Protein AF-A0A535ZQ39-F1 (afdb_monomer)

pLDDT: mean 79.14, std 15.36, range [30.84, 94.31]

Secondary structure (DSSP, 8-state):
-HHHHHHHS--HHHHHHHT-SS-----S--SEEEE-S-HHHHSHHHHIIIIIIT--EEEEPPTT-GGGGHHHHHHHHHIIIIIGGGSTT--SS---HHHHHHTTPPPHHHHHHHHHHIIIIIIHHHHHHHHHHHHHHT----

Foldseek 3Di:
DVVQVVQADACVVVCVLLVAPDGDPRHRHAQEDEEEPDCCCVPPVNCCVQCVPRVHHYHYDDPPCPVVCVVVVVVVCCCVVPLLVPDPLNPDPDPDPPVSCVVDDDDPVRVSSSVVNCVGVPVVVVVVVVVVVVVVVPPPDD

Mean predicted aligned error: 9.34 Å

Structure (mmCIF, N/CA/C/O backbone):
data_AF-A0A535ZQ39-F1
#
_entry.id   AF-A0A535ZQ39-F1
#
loop_
_atom_site.group_PDB
_atom_site.id
_atom_site.type_symbol
_atom_site.label_atom_id
_atom_site.label_alt_id
_atom_site.label_comp_id
_atom_site.label_asym_id
_atom_site.label_entity_id
_atom_site.label_seq_id
_atom_site.pdbx_PDB_ins_code
_atom_site.Cartn_x
_atom_site.Cartn_y
_atom_site.Cartn_z
_atom_site.occupancy
_atom_site.B_iso_or_equiv
_atom_site.auth_seq_id
_atom_site.auth_comp_id
_atom_site.auth_asym_id
_atom_site.auth_atom_id
_atom_site.pdbx_PDB_model_num
ATOM 1 N N . MET A 1 1 ? -8.938 11.441 4.336 1.00 74.69 1 MET A N 1
ATOM 2 C CA . MET A 1 1 ? -7.861 10.430 4.399 1.00 74.69 1 MET A CA 1
ATOM 3 C C . MET A 1 1 ? -7.754 9.746 3.041 1.00 74.69 1 MET A C 1
ATOM 5 O O . MET A 1 1 ? -8.597 8.916 2.731 1.00 74.69 1 MET A O 1
ATOM 9 N N . ARG A 1 2 ? -6.782 10.141 2.202 1.00 81.62 2 ARG A N 1
ATOM 10 C CA . ARG A 1 2 ? -6.658 9.665 0.806 1.00 81.62 2 ARG A CA 1
ATOM 11 C C . ARG A 1 2 ? -6.435 8.149 0.718 1.00 81.62 2 ARG A C 1
ATOM 13 O O . ARG A 1 2 ? -7.069 7.501 -0.100 1.00 81.62 2 ARG A O 1
ATOM 20 N N . LEU A 1 3 ? -5.617 7.588 1.609 1.00 80.31 3 LEU A N 1
ATOM 21 C CA . LEU A 1 3 ? -5.271 6.158 1.616 1.00 80.31 3 LEU A CA 1
ATOM 22 C C . LEU A 1 3 ? -6.486 5.243 1.840 1.00 80.31 3 LEU A C 1
ATOM 24 O O . LEU A 1 3 ? -6.648 4.249 1.143 1.00 80.31 3 LEU A O 1
ATOM 28 N N . VAL A 1 4 ? -7.379 5.612 2.763 1.00 85.50 4 VAL A N 1
ATOM 29 C CA . VAL A 1 4 ? -8.605 4.844 3.055 1.00 85.50 4 VAL A CA 1
ATOM 30 C C . VAL A 1 4 ? -9.545 4.853 1.854 1.00 85.50 4 VAL A C 1
ATOM 32 O O . VAL A 1 4 ? -10.091 3.820 1.490 1.00 85.50 4 VAL A O 1
ATOM 35 N N . LYS A 1 5 ? -9.678 6.010 1.193 1.00 87.88 5 LYS A N 1
ATOM 36 C CA . LYS A 1 5 ? -10.458 6.131 -0.042 1.00 87.88 5 LYS A CA 1
ATOM 37 C C . LYS A 1 5 ? -9.914 5.190 -1.125 1.00 87.88 5 LYS A C 1
ATOM 39 O O . LYS A 1 5 ? -10.672 4.392 -1.662 1.00 87.88 5 LYS A O 1
ATOM 44 N N . VAL A 1 6 ? -8.602 5.224 -1.370 1.00 87.12 6 VAL A N 1
ATOM 45 C CA . VAL A 1 6 ? -7.946 4.350 -2.359 1.00 87.12 6 VAL A CA 1
ATOM 46 C C . VAL A 1 6 ? -8.128 2.871 -2.009 1.00 87.12 6 VAL A C 1
ATOM 48 O O . VAL A 1 6 ? -8.333 2.056 -2.900 1.00 87.12 6 VAL A O 1
ATOM 51 N N . CYS A 1 7 ? -8.100 2.503 -0.725 1.00 87.38 7 CYS A N 1
ATOM 52 C CA . CYS A 1 7 ? -8.393 1.137 -0.288 1.00 87.38 7 CYS A CA 1
ATOM 53 C C . CYS A 1 7 ? -9.815 0.703 -0.679 1.00 87.38 7 CYS A C 1
ATOM 55 O O . CYS A 1 7 ? -9.986 -0.406 -1.165 1.00 87.38 7 CYS A O 1
ATOM 57 N N . MET A 1 8 ? -10.808 1.584 -0.556 1.00 91.06 8 MET A N 1
ATOM 58 C CA . MET A 1 8 ? -12.213 1.256 -0.818 1.00 91.06 8 MET A CA 1
ATOM 59 C C . MET A 1 8 ? -12.582 1.200 -2.305 1.00 91.06 8 MET A C 1
ATOM 61 O O . MET A 1 8 ? -13.500 0.470 -2.671 1.00 91.06 8 MET A O 1
ATOM 65 N N . GLU A 1 9 ? -11.890 1.954 -3.157 1.00 93.50 9 GLU A N 1
ATOM 66 C CA . GLU A 1 9 ? -12.210 2.059 -4.582 1.00 93.50 9 GLU A CA 1
ATOM 67 C C . GLU A 1 9 ? -11.683 0.873 -5.399 1.00 93.50 9 GLU A C 1
ATOM 69 O O . GLU A 1 9 ? -10.590 0.344 -5.154 1.00 93.50 9 GLU A O 1
ATOM 74 N N . ARG A 1 10 ? -12.457 0.481 -6.420 1.00 93.44 10 ARG A N 1
ATOM 75 C CA . ARG A 1 10 ? -11.990 -0.454 -7.447 1.00 93.44 10 ARG A CA 1
ATOM 76 C C . ARG A 1 10 ? -10.853 0.183 -8.245 1.00 93.44 10 ARG A C 1
ATOM 78 O O . ARG A 1 10 ? -10.890 1.368 -8.577 1.00 93.44 10 ARG A O 1
ATOM 85 N N . LYS A 1 11 ? -9.845 -0.626 -8.566 1.00 93.81 11 LYS A N 1
ATOM 86 C CA . LYS A 1 11 ? -8.594 -0.183 -9.206 1.00 93.81 11 LYS A CA 1
ATOM 87 C C . LYS A 1 11 ? -8.503 -0.617 -10.668 1.00 93.81 11 LYS A C 1
ATOM 89 O O . LYS A 1 11 ? -7.421 -0.586 -11.237 1.00 93.81 11 LYS A O 1
ATOM 94 N N . ASP A 1 12 ? -9.633 -0.976 -11.281 1.00 93.38 12 ASP A N 1
ATOM 95 C CA . ASP A 1 12 ? -9.690 -1.445 -12.675 1.00 93.38 12 ASP A CA 1
ATOM 96 C C . ASP A 1 12 ? -9.089 -0.410 -13.643 1.00 93.38 12 ASP A C 1
ATOM 98 O O . ASP A 1 12 ? -8.364 -0.759 -14.569 1.00 93.38 12 ASP A O 1
ATOM 102 N N . HIS A 1 13 ? -9.321 0.882 -13.382 1.00 91.81 13 HIS A N 1
ATOM 103 C CA . HIS A 1 13 ? -8.734 1.970 -14.166 1.00 91.81 13 HIS A CA 1
ATOM 104 C C . HIS A 1 13 ? -7.202 2.020 -14.057 1.00 91.81 13 HIS A C 1
ATOM 106 O O . HIS A 1 13 ? -6.535 2.247 -15.062 1.00 91.81 13 HIS A O 1
ATOM 112 N N . LEU A 1 14 ? -6.638 1.781 -12.864 1.00 91.12 14 LEU A N 1
ATOM 113 C CA . LEU A 1 14 ? -5.187 1.732 -12.671 1.00 91.12 14 LEU A CA 1
ATOM 114 C C . LEU A 1 14 ? -4.607 0.533 -13.411 1.00 91.12 14 LEU A C 1
ATOM 116 O O . LEU A 1 14 ? -3.689 0.724 -14.192 1.00 91.12 14 LEU A O 1
ATOM 120 N N . VAL A 1 15 ? -5.208 -0.651 -13.246 1.00 92.88 15 VAL A N 1
ATOM 121 C CA . VAL A 1 15 ? -4.825 -1.883 -13.957 1.00 92.88 15 VAL A CA 1
ATOM 122 C C . VAL A 1 15 ? -4.776 -1.658 -15.472 1.00 92.88 15 VAL A C 1
ATOM 124 O O . VAL A 1 15 ? -3.797 -2.036 -16.113 1.00 92.88 15 VAL A O 1
ATOM 127 N N . GLY A 1 16 ? -5.788 -0.991 -16.038 1.00 91.19 16 GLY A N 1
ATOM 128 C CA . GLY A 1 16 ? -5.831 -0.661 -17.464 1.00 91.19 16 GLY A CA 1
ATOM 129 C C . GLY A 1 16 ? -4.743 0.327 -17.902 1.00 91.19 16 GLY A C 1
ATOM 130 O O . GLY A 1 16 ? -4.078 0.095 -18.907 1.00 91.19 16 GLY A O 1
ATOM 131 N N . LEU A 1 17 ? -4.520 1.405 -17.142 1.00 91.31 17 LEU A N 1
ATOM 132 C CA . LEU A 1 17 ? -3.501 2.421 -17.453 1.00 91.31 17 LEU A CA 1
ATOM 133 C C . LEU A 1 17 ? -2.071 1.891 -17.321 1.00 91.31 17 LEU A C 1
ATOM 135 O O . LEU A 1 17 ? -1.166 2.313 -18.047 1.00 91.31 17 LEU A O 1
ATOM 139 N N . THR A 1 18 ? -1.851 0.986 -16.373 1.00 90.88 18 THR A N 1
ATOM 140 C CA . THR A 1 18 ? -0.530 0.431 -16.096 1.00 90.88 18 THR A CA 1
ATOM 141 C C . THR A 1 18 ? -0.270 -0.829 -16.901 1.00 90.88 18 THR A C 1
ATOM 143 O O . THR A 1 18 ? 0.883 -1.233 -17.017 1.00 90.88 18 THR A O 1
ATOM 146 N N . GLY A 1 19 ? -1.299 -1.430 -17.502 1.00 92.38 19 GLY A N 1
ATOM 147 C CA . GLY A 1 19 ? -1.203 -2.679 -18.247 1.00 92.38 19 GLY A CA 1
ATOM 148 C C . GLY A 1 19 ? -0.762 -3.834 -17.355 1.00 92.38 19 GLY A C 1
ATOM 149 O O . GLY A 1 19 ? 0.197 -4.514 -17.708 1.00 92.38 19 GLY A O 1
ATOM 150 N N . CYS A 1 20 ? -1.381 -3.985 -16.179 1.00 93.50 20 CYS A N 1
ATOM 151 C CA . CYS A 1 20 ? -1.191 -5.196 -15.377 1.00 93.50 20 CYS A CA 1
ATOM 152 C C . CYS A 1 20 ? -1.878 -6.383 -16.063 1.00 93.50 20 CYS A C 1
ATOM 154 O O . CYS A 1 20 ? -2.912 -6.217 -16.715 1.00 93.50 20 CYS A O 1
ATOM 156 N N . GLU A 1 21 ? -1.323 -7.578 -15.895 1.00 94.31 21 GLU A N 1
ATOM 157 C CA . GLU A 1 21 ? -1.877 -8.811 -16.469 1.00 94.31 21 GLU A CA 1
ATOM 158 C C . GLU A 1 21 ? -3.061 -9.343 -15.650 1.00 94.31 21 GLU A C 1
ATOM 160 O O . GLU A 1 21 ? -3.978 -9.965 -16.190 1.00 94.31 21 GLU A O 1
ATOM 165 N N . HIS A 1 22 ? -3.066 -9.070 -14.344 1.00 94.06 22 HIS A N 1
ATOM 166 C CA . HIS A 1 22 ? -4.074 -9.547 -13.408 1.00 94.06 22 HIS A CA 1
ATOM 167 C C . HIS A 1 22 ? -4.963 -8.415 -12.879 1.00 94.06 22 HIS A C 1
ATOM 169 O O . HIS A 1 22 ? -4.581 -7.247 -12.783 1.00 94.06 22 HIS A O 1
ATOM 175 N N . SER A 1 23 ? -6.183 -8.776 -12.474 1.00 93.06 23 SER A N 1
ATOM 176 C CA . SER A 1 23 ? -7.072 -7.866 -11.750 1.00 93.06 23 SER A CA 1
ATOM 177 C C . SER A 1 23 ? -6.519 -7.568 -10.361 1.00 93.06 23 SER A C 1
ATOM 179 O O . SER A 1 23 ? 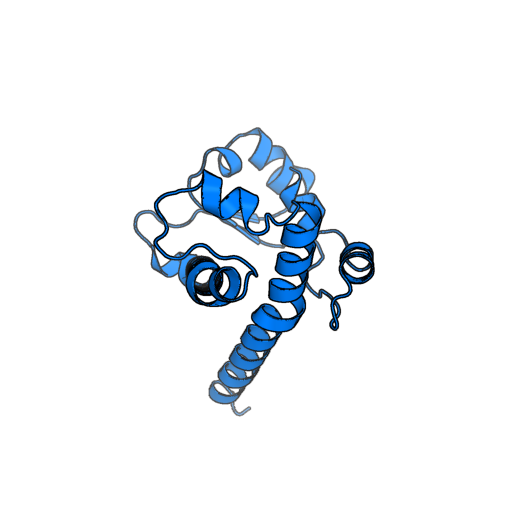-6.054 -8.486 -9.690 1.00 93.06 23 SER A O 1
ATOM 181 N N . TRP A 1 24 ? -6.684 -6.338 -9.872 1.00 92.69 24 TRP A N 1
ATOM 182 C CA . TRP A 1 24 ? -6.330 -5.983 -8.498 1.00 92.69 24 TRP A CA 1
ATOM 183 C C . TRP A 1 24 ? -7.509 -6.261 -7.539 1.00 92.69 24 TRP A C 1
ATOM 185 O O . TRP A 1 24 ? -8.475 -5.492 -7.527 1.00 92.69 24 TRP A O 1
ATOM 195 N N . PRO A 1 25 ? -7.450 -7.306 -6.686 1.00 87.88 25 PRO A N 1
ATOM 196 C CA . PRO A 1 25 ? -8.593 -7.746 -5.881 1.00 87.88 25 PRO A CA 1
ATOM 197 C C . PRO A 1 25 ? -8.797 -6.932 -4.591 1.00 87.88 25 PRO A C 1
ATOM 199 O O . PRO A 1 25 ? -9.816 -7.069 -3.919 1.00 87.88 25 PRO A O 1
ATOM 202 N N . CYS A 1 26 ? -7.836 -6.092 -4.204 1.00 88.38 26 CYS A N 1
ATOM 203 C CA . CYS A 1 26 ? -7.865 -5.346 -2.949 1.00 88.38 26 CYS A CA 1
ATOM 204 C C . CYS A 1 26 ? -8.760 -4.105 -3.052 1.00 88.38 26 CYS A C 1
ATOM 206 O O . CYS A 1 26 ? -8.275 -3.008 -3.342 1.00 88.38 26 CYS A O 1
ATOM 208 N N . PHE A 1 27 ? -10.055 -4.256 -2.789 1.00 92.94 27 PHE A N 1
ATOM 209 C CA . PHE A 1 27 ? -10.992 -3.143 -2.644 1.00 92.94 27 PHE A CA 1
ATOM 210 C C . PHE A 1 27 ? -12.052 -3.428 -1.572 1.00 92.94 27 PHE A C 1
ATOM 212 O O . PHE A 1 27 ? -12.228 -4.566 -1.142 1.00 92.94 27 PHE A O 1
ATOM 219 N N . GLY A 1 28 ? -12.769 -2.387 -1.150 1.00 91.69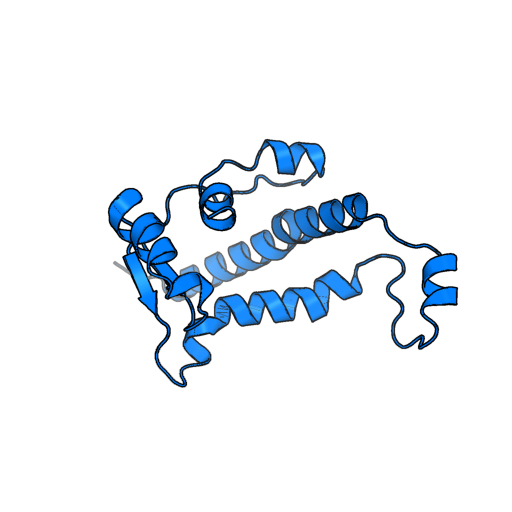 28 GLY A N 1
ATOM 220 C CA . GLY A 1 28 ? -13.842 -2.485 -0.158 1.00 91.69 28 GLY A CA 1
ATOM 221 C C . GLY A 1 28 ? -13.510 -1.844 1.189 1.00 91.69 28 GLY A C 1
ATOM 222 O O . GLY A 1 28 ? -12.394 -1.392 1.444 1.00 91.69 28 GLY A O 1
ATOM 223 N N . LYS A 1 29 ? -14.527 -1.747 2.052 1.00 93.00 29 LYS A N 1
ATOM 224 C CA . LYS A 1 29 ? -14.384 -1.144 3.381 1.00 93.00 29 LYS A CA 1
ATOM 225 C C . LYS A 1 29 ? -13.732 -2.151 4.334 1.00 93.00 29 LYS A C 1
ATOM 227 O O . LYS A 1 29 ? -14.348 -3.187 4.588 1.00 93.00 29 LYS A O 1
ATOM 232 N N . PRO A 1 30 ? -12.545 -1.868 4.896 1.00 90.88 30 PRO A N 1
ATOM 233 C CA . PRO A 1 30 ? -11.969 -2.744 5.903 1.00 90.88 30 PRO A CA 1
ATOM 234 C C . PRO A 1 30 ? -12.836 -2.725 7.165 1.00 90.88 30 PRO A C 1
ATOM 236 O O . PRO A 1 30 ? -13.352 -1.680 7.557 1.00 90.88 30 PRO A O 1
ATOM 239 N N . ALA A 1 31 ? -12.975 -3.877 7.815 1.00 91.06 31 ALA A N 1
ATOM 240 C CA . ALA A 1 31 ? -13.601 -3.945 9.133 1.00 91.06 31 ALA A CA 1
ATOM 241 C C . ALA A 1 31 ? -12.667 -3.386 10.218 1.00 91.06 31 ALA A C 1
ATOM 243 O O . ALA A 1 31 ? -13.115 -2.678 11.118 1.00 91.06 31 ALA A O 1
ATOM 244 N N . ILE A 1 32 ? -11.367 -3.681 10.097 1.00 90.75 32 ILE A N 1
ATOM 245 C CA . ILE A 1 32 ? -10.329 -3.328 11.066 1.00 90.75 32 ILE A CA 1
ATOM 246 C C . ILE A 1 32 ? -9.150 -2.685 10.327 1.00 90.75 32 ILE A C 1
ATOM 248 O O . ILE A 1 32 ? -8.716 -3.183 9.287 1.00 90.75 32 ILE A O 1
ATOM 252 N N . ILE A 1 33 ? -8.615 -1.595 10.874 1.00 89.00 33 ILE A N 1
ATOM 253 C CA . ILE A 1 33 ? -7.314 -1.036 10.502 1.00 89.00 33 ILE A CA 1
ATOM 254 C C . ILE A 1 33 ? -6.377 -1.211 11.691 1.00 89.00 33 ILE A C 1
ATOM 256 O O . ILE A 1 33 ? -6.524 -0.540 12.713 1.00 89.00 33 ILE A O 1
ATOM 260 N N . PHE A 1 34 ? -5.399 -2.097 11.525 1.00 87.44 34 PHE A N 1
ATOM 261 C CA . PHE A 1 34 ? -4.300 -2.265 12.465 1.00 87.44 34 PHE A CA 1
ATOM 262 C C . PHE A 1 34 ? -3.168 -1.300 12.106 1.00 87.44 34 PHE A C 1
ATOM 264 O O . PHE A 1 34 ? -2.664 -1.321 10.980 1.00 87.44 34 PHE A O 1
ATOM 271 N N . HIS A 1 35 ? -2.784 -0.428 13.033 1.00 84.69 35 HIS A N 1
ATOM 272 C CA . HIS A 1 35 ? -1.826 0.640 12.766 1.00 84.69 35 HIS A CA 1
ATOM 273 C C . HIS A 1 35 ? -0.844 0.861 13.918 1.00 84.69 35 HIS A C 1
ATOM 275 O O . HIS A 1 35 ? -0.988 0.357 15.031 1.00 84.69 35 HIS A O 1
ATOM 281 N N . ASP A 1 36 ? 0.195 1.641 13.646 1.00 80.75 36 ASP A N 1
ATOM 282 C CA . ASP A 1 36 ? 1.200 2.003 14.635 1.00 80.75 36 ASP A CA 1
ATOM 283 C C . ASP A 1 36 ? 0.812 3.244 15.450 1.00 80.75 36 ASP A C 1
ATOM 285 O O . ASP A 1 36 ? -0.276 3.803 15.318 1.00 80.75 36 ASP A O 1
ATOM 289 N N . ARG A 1 37 ? 1.702 3.701 16.333 1.00 77.81 37 ARG A N 1
ATOM 290 C CA . ARG A 1 37 ? 1.455 4.904 17.146 1.00 77.81 37 ARG A CA 1
ATOM 291 C C . ARG A 1 37 ? 1.655 6.217 16.386 1.00 77.81 37 ARG A C 1
ATOM 293 O O . ARG A 1 37 ? 1.711 7.274 17.013 1.00 77.81 37 ARG A O 1
ATOM 300 N N . GLY A 1 38 ? 1.787 6.173 15.060 1.00 77.44 38 GLY A N 1
ATOM 301 C CA . GLY A 1 38 ? 1.993 7.357 14.244 1.00 77.44 38 GLY A CA 1
ATOM 302 C C . GLY A 1 38 ? 0.860 8.367 14.419 1.00 77.44 38 GLY A C 1
ATOM 303 O O . GLY A 1 38 ? -0.322 8.015 14.410 1.00 77.44 38 GLY A O 1
ATOM 304 N N . LYS A 1 39 ? 1.217 9.653 14.524 1.00 76.50 39 LYS A N 1
ATOM 305 C CA . LYS A 1 39 ? 0.258 10.762 14.706 1.00 76.50 39 LYS A CA 1
ATOM 306 C C . LYS A 1 39 ? -0.829 10.807 13.626 1.00 76.50 39 LYS A C 1
ATOM 308 O O . LYS A 1 39 ? -1.943 11.255 13.883 1.00 76.50 39 LYS A O 1
ATOM 313 N N . ILE A 1 40 ? -0.524 10.301 12.431 1.00 75.75 40 ILE A N 1
ATOM 314 C CA . ILE A 1 40 ? -1.461 10.204 11.306 1.00 75.75 40 ILE A CA 1
ATOM 315 C C . ILE A 1 40 ? -2.657 9.280 11.587 1.00 75.75 40 ILE A C 1
ATOM 317 O O . ILE A 1 40 ? -3.711 9.473 10.985 1.00 75.75 40 ILE A O 1
ATOM 321 N N . PHE A 1 41 ? -2.519 8.331 12.519 1.00 75.88 41 PHE A N 1
ATOM 322 C CA . PHE A 1 41 ? -3.576 7.405 12.928 1.00 75.88 41 PHE A CA 1
ATOM 323 C C . PHE A 1 41 ? -4.109 7.686 14.338 1.00 75.88 41 PHE A C 1
ATOM 325 O O . PHE A 1 41 ? -5.237 7.318 14.638 1.00 75.88 41 PHE A O 1
ATOM 332 N N . THR A 1 42 ? -3.343 8.380 15.188 1.00 79.12 42 THR A N 1
ATOM 333 C CA . THR A 1 42 ? -3.771 8.742 16.553 1.00 79.12 42 THR A CA 1
ATOM 334 C C . THR A 1 42 ? -4.417 10.126 16.661 1.00 79.12 42 THR A C 1
ATOM 336 O O . THR A 1 42 ? -4.924 10.482 17.722 1.00 79.12 42 THR A O 1
ATOM 339 N N . SER A 1 43 ? -4.422 10.921 15.584 1.00 85.38 43 SER A N 1
ATOM 340 C CA . SER A 1 43 ? -5.092 12.227 15.578 1.00 85.38 43 SER A CA 1
ATOM 341 C C . SER A 1 43 ? -6.611 12.108 15.742 1.00 85.38 43 SER A C 1
ATOM 343 O O . SER A 1 43 ? -7.241 11.184 15.224 1.00 85.38 43 SER A O 1
ATOM 345 N N . GLU A 1 44 ? -7.223 13.111 16.373 1.00 86.94 44 GLU A N 1
ATOM 346 C CA . GLU A 1 44 ? -8.681 13.186 16.520 1.00 86.94 44 GLU A CA 1
ATOM 347 C C . GLU A 1 44 ? -9.394 13.139 15.161 1.00 86.94 44 GLU A C 1
ATOM 349 O O . GLU A 1 44 ? -10.372 12.417 14.987 1.00 86.94 44 GLU A O 1
ATOM 354 N N . ARG A 1 45 ? -8.841 13.829 14.157 1.00 87.12 45 ARG A N 1
ATOM 355 C CA . ARG A 1 45 ? -9.357 13.810 12.785 1.00 87.12 45 ARG A CA 1
ATOM 356 C C . ARG A 1 45 ? -9.370 12.401 12.187 1.00 87.12 45 ARG A C 1
ATOM 358 O O . ARG A 1 45 ? -10.298 12.062 11.456 1.00 87.12 45 ARG A O 1
ATOM 365 N N . ALA A 1 46 ? -8.346 11.588 12.455 1.00 85.81 46 ALA A N 1
ATOM 366 C CA . ALA A 1 46 ? -8.314 10.202 11.996 1.00 85.81 46 ALA A CA 1
ATOM 367 C C . ALA A 1 46 ? -9.406 9.377 12.686 1.00 85.81 46 ALA A C 1
ATOM 369 O O . ALA A 1 46 ? -10.143 8.671 12.000 1.00 85.81 46 ALA A O 1
ATOM 370 N N . ARG A 1 47 ? -9.584 9.547 14.003 1.00 87.94 47 ARG A N 1
ATOM 371 C CA . ARG A 1 47 ? -10.652 8.894 14.775 1.00 87.94 47 ARG A CA 1
ATOM 372 C C . ARG A 1 47 ? -12.046 9.256 14.247 1.00 87.94 47 ARG A C 1
ATOM 374 O O . ARG A 1 47 ? -12.828 8.359 13.951 1.00 87.94 47 ARG A O 1
ATOM 381 N N . GLN A 1 48 ? -12.323 10.546 14.046 1.00 90.19 48 GLN A N 1
ATOM 382 C CA . GLN A 1 48 ? -13.604 11.041 13.521 1.00 90.19 48 GLN A CA 1
ATOM 383 C C . GLN A 1 48 ? -13.936 10.452 12.140 1.00 90.19 48 GLN A C 1
ATOM 385 O O . GLN A 1 48 ? -15.081 10.130 11.835 1.00 90.19 48 GLN A O 1
ATOM 390 N N . VAL A 1 49 ? -12.934 10.295 11.272 1.00 90.38 49 VAL A N 1
ATOM 391 C CA . VAL A 1 49 ? -13.159 9.747 9.929 1.00 90.38 49 VAL A CA 1
ATOM 392 C C . VAL A 1 49 ? -13.276 8.223 9.950 1.00 90.38 49 VAL A C 1
ATOM 394 O O . VAL A 1 49 ? -14.205 7.687 9.353 1.00 90.38 49 VAL A O 1
ATOM 397 N N . LEU A 1 50 ? -12.339 7.522 10.590 1.00 90.56 50 LEU A N 1
ATOM 398 C CA . LEU A 1 50 ? -12.278 6.059 10.567 1.00 90.56 50 LEU A CA 1
ATOM 399 C C . LEU A 1 50 ? -13.385 5.433 11.412 1.00 90.56 50 LEU A C 1
ATOM 401 O O . LEU A 1 50 ? -14.135 4.598 10.913 1.00 90.56 50 LEU A O 1
ATOM 405 N N . VAL A 1 51 ? -13.503 5.864 12.666 1.00 91.06 51 VAL A N 1
ATOM 406 C CA . VAL A 1 51 ? -14.420 5.269 13.637 1.00 91.06 51 VAL A CA 1
ATOM 407 C C . VAL A 1 51 ? -15.806 5.880 13.475 1.00 91.06 51 VAL A C 1
ATOM 409 O O . VAL A 1 51 ? -16.743 5.169 13.123 1.00 91.06 51 VAL A O 1
ATOM 412 N N . ASP A 1 52 ? -15.933 7.199 13.644 1.00 92.06 52 ASP A N 1
ATOM 413 C CA . ASP A 1 52 ? -17.259 7.823 13.759 1.00 92.06 52 ASP A CA 1
ATOM 414 C C . ASP A 1 52 ? -18.009 7.824 12.417 1.00 92.06 52 ASP A C 1
ATOM 416 O O . ASP A 1 52 ? -19.195 7.508 12.362 1.00 92.06 52 ASP A O 1
ATOM 420 N N . ARG A 1 53 ? -17.322 8.145 11.311 1.00 91.62 53 ARG A N 1
ATOM 421 C CA . ARG A 1 53 ? -17.960 8.255 9.988 1.00 91.62 53 ARG A CA 1
ATOM 422 C C . ARG A 1 53 ? -17.995 6.948 9.200 1.00 91.62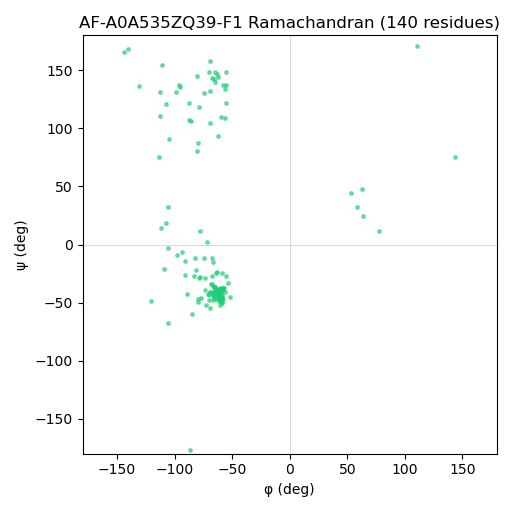 53 ARG A C 1
ATOM 424 O O . ARG A 1 53 ? -18.976 6.689 8.510 1.00 91.62 53 ARG A O 1
ATOM 431 N N . LEU A 1 54 ? -16.908 6.176 9.206 1.00 91.44 54 LEU A N 1
ATOM 432 C CA . LEU A 1 54 ? -16.797 4.962 8.387 1.00 91.44 54 LEU A CA 1
ATOM 433 C C . LEU A 1 54 ? -17.109 3.680 9.168 1.00 91.44 54 LEU A C 1
ATOM 435 O O . LEU A 1 54 ? -17.253 2.622 8.545 1.00 91.44 54 LEU A O 1
ATOM 439 N N . SER A 1 55 ? -17.255 3.759 10.494 1.00 93.62 55 SER A N 1
ATOM 440 C CA . SER A 1 55 ? -17.485 2.602 11.369 1.00 93.62 55 SER A CA 1
ATOM 441 C C . SER A 1 55 ? -16.430 1.512 11.159 1.00 93.62 55 SER A C 1
ATOM 443 O O . SER A 1 55 ? -16.757 0.337 10.998 1.00 93.62 55 SER A O 1
ATOM 445 N N . ILE A 1 56 ? -15.166 1.930 11.069 1.00 93.44 56 ILE A N 1
ATOM 446 C CA . ILE A 1 56 ? -13.993 1.062 10.976 1.00 93.44 56 ILE A CA 1
ATOM 447 C C . ILE A 1 56 ? -13.388 0.954 12.371 1.00 93.44 56 ILE A C 1
ATOM 449 O O . ILE A 1 56 ? -13.152 1.966 13.033 1.00 93.44 56 ILE A O 1
ATOM 453 N N . ILE A 1 57 ? -13.103 -0.269 12.802 1.00 91.62 57 ILE A N 1
ATOM 454 C CA . ILE A 1 57 ? -12.409 -0.523 14.062 1.00 91.62 57 ILE A CA 1
ATOM 455 C C . ILE A 1 57 ? -10.932 -0.177 13.866 1.00 91.62 57 ILE A C 1
ATOM 457 O O . ILE A 1 57 ? -10.304 -0.611 12.902 1.00 91.62 57 ILE A O 1
ATOM 461 N N . THR A 1 58 ? -10.362 0.611 14.770 1.00 88.88 58 THR A N 1
ATOM 462 C CA . THR A 1 58 ? -8.931 0.931 14.753 1.00 88.88 58 THR A CA 1
ATOM 463 C C . THR A 1 58 ? -8.237 0.207 15.890 1.00 88.88 58 THR A C 1
ATOM 465 O O . THR A 1 58 ? -8.568 0.431 17.054 1.00 88.88 58 THR A O 1
ATOM 468 N N . GLU A 1 59 ? -7.260 -0.627 15.555 1.00 87.94 59 GLU A N 1
ATOM 469 C CA . GLU A 1 59 ? -6.438 -1.336 16.528 1.00 87.94 59 GLU A CA 1
ATOM 470 C C . GLU A 1 59 ? -5.009 -0.816 16.469 1.00 87.94 59 GLU A C 1
ATOM 472 O O . GLU A 1 59 ? -4.402 -0.701 15.403 1.00 87.94 59 GLU A O 1
ATOM 477 N N . GLN A 1 60 ? -4.460 -0.500 17.636 1.00 83.69 60 GLN A N 1
ATOM 478 C CA . GLN A 1 60 ? -3.090 -0.037 17.740 1.00 83.69 60 GLN A CA 1
ATOM 479 C C . GLN A 1 60 ? -2.167 -1.205 18.071 1.00 83.69 60 GLN A C 1
ATOM 481 O O . GLN A 1 60 ? -2.437 -1.980 18.989 1.00 83.69 60 GLN A O 1
ATOM 486 N N . ALA A 1 61 ? -1.033 -1.278 17.376 1.00 78.56 61 ALA A N 1
ATOM 487 C CA . ALA A 1 61 ? -0.005 -2.256 17.681 1.00 78.56 61 ALA A CA 1
ATOM 488 C C . ALA A 1 61 ? 0.459 -2.139 19.148 1.00 78.56 61 ALA A C 1
ATOM 490 O O . ALA A 1 61 ? 0.735 -1.020 19.614 1.00 78.56 61 ALA A O 1
ATOM 491 N N . PRO A 1 62 ? 0.575 -3.265 19.880 1.00 76.25 62 PRO A N 1
ATOM 492 C CA . PRO A 1 62 ? 1.103 -3.253 21.236 1.00 76.25 62 PRO A CA 1
ATOM 493 C C . PRO A 1 62 ? 2.497 -2.604 21.284 1.00 76.25 62 PRO A C 1
ATOM 495 O O . PRO A 1 62 ? 3.258 -2.691 20.313 1.00 76.25 62 PRO A O 1
ATOM 498 N N . PRO A 1 63 ? 2.866 -1.939 22.399 1.00 70.12 63 PRO A N 1
ATOM 499 C CA . PRO A 1 63 ? 4.239 -1.478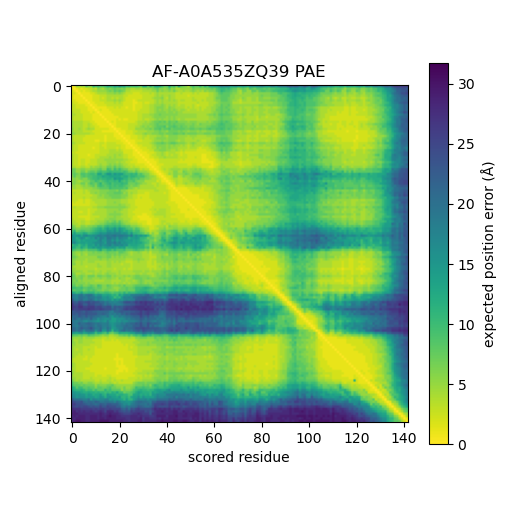 22.577 1.00 70.12 63 PRO A CA 1
ATOM 500 C C . PRO A 1 63 ? 5.205 -2.659 22.441 1.00 70.12 63 PRO A C 1
ATOM 502 O O . PRO A 1 63 ? 4.946 -3.719 22.999 1.00 70.12 63 PRO A O 1
ATOM 505 N N . TYR A 1 64 ? 6.319 -2.458 21.734 1.00 64.44 64 TYR A N 1
ATOM 506 C CA . TYR A 1 64 ? 7.406 -3.442 21.640 1.00 64.44 64 TYR A CA 1
ATOM 507 C C . TYR A 1 64 ? 6.993 -4.817 21.084 1.00 64.44 64 TYR A C 1
ATOM 509 O O . TYR A 1 64 ? 7.599 -5.826 21.431 1.00 64.44 64 TYR A O 1
ATOM 517 N N . ALA A 1 65 ? 6.009 -4.860 20.176 1.00 64.81 65 ALA A N 1
ATOM 518 C CA . ALA A 1 65 ? 5.615 -6.074 19.455 1.00 64.81 65 ALA A CA 1
ATOM 519 C C . ALA A 1 65 ? 5.925 -5.980 17.941 1.00 64.81 65 ALA A C 1
ATOM 521 O O . ALA A 1 65 ? 5.004 -5.787 17.143 1.00 64.81 65 ALA A O 1
ATOM 522 N N . PRO A 1 66 ? 7.203 -6.107 17.513 1.00 61.28 66 PRO A N 1
ATOM 523 C CA . PRO A 1 66 ? 7.591 -6.055 16.096 1.00 61.28 66 PRO A CA 1
ATOM 524 C C . PRO A 1 66 ? 6.895 -7.131 15.256 1.00 61.28 66 PRO A C 1
ATOM 526 O O . PRO A 1 66 ? 6.427 -6.870 14.151 1.00 61.28 66 PRO A O 1
ATOM 529 N N . SER A 1 67 ? 6.717 -8.325 15.831 1.00 63.62 67 SER A N 1
ATOM 530 C CA . SER A 1 67 ? 6.073 -9.470 15.177 1.00 63.62 67 SER A CA 1
ATOM 531 C C . SER A 1 67 ? 4.637 -9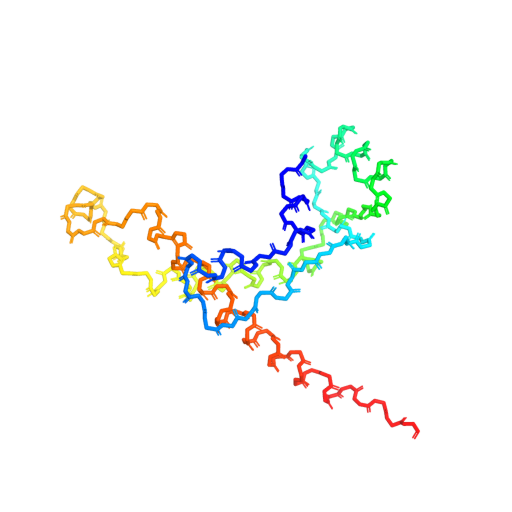.194 14.720 1.00 63.62 67 SER A C 1
ATOM 533 O O . SER A 1 67 ? 4.181 -9.799 13.751 1.00 63.62 67 SER A O 1
ATOM 535 N N . ALA A 1 68 ? 3.939 -8.238 15.344 1.00 63.06 68 ALA A N 1
ATOM 536 C CA . ALA A 1 68 ? 2.584 -7.850 14.957 1.00 63.06 68 ALA A CA 1
ATOM 537 C C . ALA A 1 68 ? 2.517 -7.158 13.578 1.00 63.06 68 ALA A C 1
ATOM 539 O O . ALA A 1 68 ? 1.434 -6.985 13.026 1.00 63.06 68 ALA A O 1
ATOM 540 N N . LYS A 1 69 ? 3.664 -6.771 13.002 1.00 68.56 69 LYS A N 1
ATOM 541 C CA . LYS A 1 69 ? 3.772 -6.130 11.683 1.00 68.56 69 LYS A CA 1
ATOM 542 C C . LYS A 1 69 ? 4.444 -7.008 10.625 1.00 68.56 69 LYS A C 1
ATOM 544 O O . LYS A 1 69 ? 4.774 -6.503 9.553 1.00 68.56 69 LYS A O 1
ATOM 549 N N . GLY A 1 70 ? 4.600 -8.311 10.868 1.00 75.31 70 GLY A N 1
ATOM 550 C CA . GLY A 1 70 ? 5.357 -9.207 9.982 1.00 75.31 70 GLY A CA 1
ATOM 551 C C . GLY A 1 70 ? 4.917 -9.188 8.509 1.00 75.31 70 GLY A C 1
ATOM 552 O O . GLY A 1 70 ? 5.756 -9.295 7.616 1.00 75.31 70 GLY A O 1
ATOM 553 N N . THR A 1 71 ? 3.626 -8.980 8.219 1.00 78.31 71 THR A N 1
ATOM 554 C CA . THR A 1 71 ? 3.129 -8.824 6.836 1.00 78.31 71 THR A CA 1
ATOM 555 C C . THR A 1 71 ? 3.637 -7.543 6.174 1.00 78.31 71 THR A C 1
ATOM 557 O O . THR A 1 71 ? 4.033 -7.563 5.012 1.00 78.31 71 THR A O 1
ATOM 560 N N . VAL A 1 72 ? 3.658 -6.434 6.913 1.00 80.12 72 VAL A N 1
ATOM 561 C CA . VAL A 1 72 ? 4.134 -5.135 6.420 1.00 80.12 72 VAL A CA 1
ATOM 562 C C . VAL A 1 72 ? 5.650 -5.169 6.222 1.00 80.12 72 VAL A C 1
ATOM 564 O O . VAL A 1 72 ? 6.144 -4.742 5.184 1.00 80.12 72 VAL A O 1
ATOM 567 N N . GLU A 1 73 ? 6.387 -5.743 7.173 1.00 82.75 73 GLU A N 1
ATOM 568 C CA . GLU A 1 73 ? 7.839 -5.927 7.062 1.00 82.75 73 GLU A CA 1
ATOM 569 C C . GLU A 1 73 ? 8.214 -6.853 5.899 1.00 82.75 73 GLU A C 1
ATOM 571 O O . GLU A 1 73 ? 9.172 -6.587 5.177 1.00 82.75 73 GLU A O 1
ATOM 576 N N . SER A 1 74 ? 7.426 -7.905 5.659 1.00 84.19 74 SER A N 1
ATOM 577 C CA . SER A 1 74 ? 7.632 -8.794 4.512 1.00 84.19 74 SER A CA 1
ATOM 578 C C . SER A 1 74 ? 7.431 -8.075 3.181 1.00 84.19 74 SER A C 1
ATOM 580 O O . SER A 1 74 ? 8.216 -8.306 2.265 1.00 84.19 74 SER A O 1
ATOM 582 N N . LEU A 1 75 ? 6.445 -7.175 3.083 1.00 85.81 75 LEU A N 1
ATOM 583 C CA . LEU A 1 75 ? 6.272 -6.325 1.905 1.00 85.81 75 LEU A CA 1
ATOM 584 C C . LEU A 1 75 ? 7.465 -5.377 1.723 1.00 85.81 75 LEU A C 1
ATOM 586 O O . LEU A 1 75 ? 7.998 -5.299 0.622 1.00 85.81 75 LEU A O 1
ATOM 590 N N . PHE A 1 76 ? 7.917 -4.693 2.781 1.00 86.06 76 PHE A N 1
ATOM 591 C CA . PHE A 1 76 ? 9.089 -3.808 2.703 1.00 86.06 76 PHE A CA 1
ATOM 592 C C . PHE A 1 76 ? 10.339 -4.547 2.241 1.00 86.06 76 PHE A C 1
ATOM 594 O O . PHE A 1 76 ? 11.004 -4.111 1.305 1.00 86.06 76 PHE A O 1
ATOM 601 N N . ARG A 1 77 ? 10.607 -5.711 2.834 1.00 87.00 77 ARG A N 1
ATOM 602 C CA . ARG A 1 77 ? 11.710 -6.571 2.413 1.00 87.00 77 ARG A CA 1
ATOM 603 C C . ARG A 1 77 ? 11.570 -6.992 0.952 1.00 87.00 77 ARG A C 1
ATOM 605 O O . ARG A 1 77 ? 12.538 -6.902 0.209 1.00 87.00 77 ARG A O 1
ATOM 612 N N . TRP A 1 78 ? 10.379 -7.411 0.523 1.00 89.31 78 TRP A N 1
ATOM 613 C CA . TRP A 1 78 ? 10.140 -7.783 -0.871 1.00 89.31 78 TRP A CA 1
ATOM 614 C C . TRP A 1 78 ? 10.382 -6.605 -1.825 1.00 89.31 78 TRP A C 1
ATOM 616 O O . TRP A 1 78 ? 10.988 -6.790 -2.881 1.00 89.31 78 TRP A O 1
ATOM 626 N N . MET A 1 79 ? 9.983 -5.386 -1.448 1.00 87.31 79 MET A N 1
ATOM 627 C CA . MET A 1 79 ? 10.241 -4.191 -2.255 1.00 87.31 79 MET A CA 1
ATOM 628 C C . MET A 1 79 ? 11.746 -3.962 -2.447 1.00 87.31 79 MET A C 1
ATOM 630 O O . MET A 1 79 ? 12.209 -3.891 -3.585 1.00 87.31 79 MET A O 1
ATOM 634 N N . THR A 1 80 ? 12.523 -3.950 -1.367 1.00 84.56 80 THR A N 1
ATOM 635 C CA . THR A 1 80 ? 13.972 -3.708 -1.443 1.00 84.56 80 THR A CA 1
ATOM 636 C C . THR A 1 80 ? 14.729 -4.861 -2.110 1.00 84.56 80 THR A C 1
ATOM 638 O O . THR A 1 80 ? 15.638 -4.657 -2.912 1.00 84.56 80 THR A O 1
ATOM 641 N N . GLU A 1 81 ? 14.366 -6.109 -1.814 1.00 85.00 81 GLU A N 1
ATOM 642 C CA . GLU A 1 81 ? 15.112 -7.269 -2.307 1.00 85.00 81 GLU A CA 1
ATOM 643 C C . GLU A 1 81 ? 14.730 -7.686 -3.723 1.00 85.00 81 GLU A C 1
ATOM 645 O O . GLU A 1 81 ? 15.561 -8.291 -4.406 1.00 85.00 81 GLU A O 1
ATOM 650 N N . ARG A 1 82 ? 13.496 -7.411 -4.160 1.00 83.12 82 ARG A N 1
ATOM 651 C CA . ARG A 1 82 ? 12.978 -7.880 -5.450 1.00 83.12 82 ARG A CA 1
ATOM 652 C C . ARG A 1 82 ? 12.558 -6.751 -6.371 1.00 83.12 82 ARG A C 1
ATOM 654 O O . ARG A 1 82 ? 12.914 -6.812 -7.541 1.00 83.12 82 ARG A O 1
ATOM 661 N N . PHE A 1 83 ? 11.772 -5.778 -5.916 1.00 87.00 83 PHE A N 1
ATOM 662 C CA . PHE A 1 83 ? 11.287 -4.717 -6.808 1.00 87.00 83 PHE A CA 1
ATOM 663 C C . PHE A 1 83 ? 12.424 -3.793 -7.252 1.00 87.00 83 PHE A C 1
ATOM 665 O O . PHE A 1 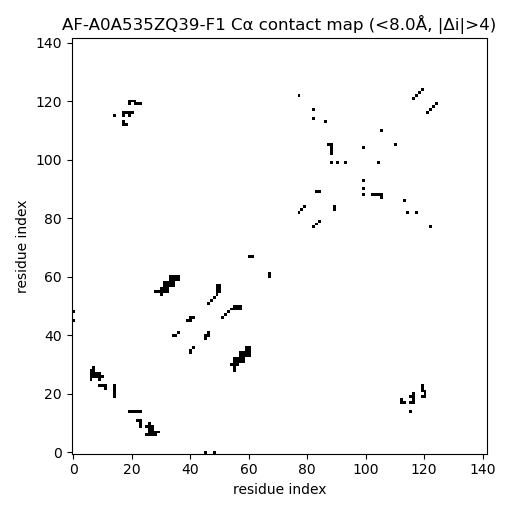83 ? 12.673 -3.685 -8.449 1.00 87.00 83 PHE A O 1
ATOM 672 N N . GLU A 1 84 ? 13.165 -3.213 -6.307 1.00 84.38 84 GLU A N 1
ATOM 673 C CA . GLU A 1 84 ? 14.248 -2.268 -6.613 1.00 84.38 84 GLU A CA 1
ATOM 674 C C . GLU A 1 84 ? 15.321 -2.898 -7.516 1.00 84.38 84 GLU A C 1
ATOM 676 O O . GLU A 1 84 ? 15.778 -2.260 -8.458 1.00 84.38 84 GLU A O 1
ATOM 681 N N . LYS A 1 85 ? 15.637 -4.187 -7.308 1.00 79.62 85 LYS A N 1
ATOM 682 C CA . LYS A 1 85 ? 16.582 -4.982 -8.130 1.00 79.62 85 LYS A CA 1
ATOM 683 C C . LYS A 1 85 ? 16.151 -5.263 -9.554 1.00 79.62 85 LYS A C 1
ATOM 685 O O . LYS A 1 85 ? 16.978 -5.684 -10.357 1.00 79.62 85 LYS A O 1
ATOM 690 N N . ARG A 1 86 ? 14.876 -5.066 -9.864 1.00 77.56 86 ARG A N 1
ATOM 691 C CA . ARG A 1 86 ? 14.319 -5.262 -11.203 1.00 77.56 86 ARG A CA 1
ATOM 692 C C . ARG A 1 86 ? 14.034 -3.939 -11.906 1.00 77.56 86 ARG A C 1
ATOM 694 O O . ARG A 1 86 ? 13.618 -3.967 -13.062 1.00 77.56 86 ARG A O 1
ATOM 701 N N . LEU A 1 87 ? 14.252 -2.802 -11.239 1.00 82.19 87 LEU A N 1
ATOM 702 C CA . LEU A 1 87 ? 14.114 -1.505 -11.883 1.00 82.19 87 LEU A CA 1
ATOM 703 C C . LEU A 1 87 ? 15.239 -1.308 -12.906 1.00 82.19 87 LEU A C 1
ATOM 705 O O . LEU A 1 87 ? 16.408 -1.546 -12.593 1.00 82.19 87 LEU A O 1
ATOM 709 N N . PRO A 1 88 ? 14.910 -0.869 -14.130 1.00 69.31 88 PRO A N 1
ATOM 710 C CA . PRO A 1 88 ? 15.927 -0.511 -15.103 1.00 69.31 88 PRO A CA 1
ATOM 711 C C . PRO A 1 88 ? 16.748 0.669 -14.564 1.00 69.31 88 PRO A C 1
ATOM 713 O O . PRO A 1 88 ? 16.217 1.555 -13.897 1.00 69.31 88 PRO A O 1
ATOM 716 N N . ASN A 1 89 ? 18.049 0.668 -14.854 1.00 65.25 89 ASN A N 1
ATOM 717 C CA . ASN A 1 89 ? 18.990 1.733 -14.483 1.00 65.25 89 ASN A CA 1
ATOM 718 C C . ASN A 1 89 ? 19.182 1.936 -12.968 1.00 65.25 89 ASN A C 1
ATOM 720 O O . ASN A 1 89 ? 19.607 3.000 -12.522 1.00 65.25 89 ASN A O 1
ATOM 724 N N . SER A 1 90 ? 18.931 0.902 -12.161 1.00 63.38 90 SER A N 1
ATOM 725 C CA . SER A 1 90 ? 19.298 0.888 -10.744 1.00 63.38 90 SER A CA 1
ATOM 726 C C . SER A 1 90 ? 20.819 1.048 -10.573 1.00 63.38 90 SER A C 1
ATOM 728 O O . SER A 1 90 ? 21.593 0.139 -10.891 1.00 63.38 90 SER A O 1
ATOM 730 N N .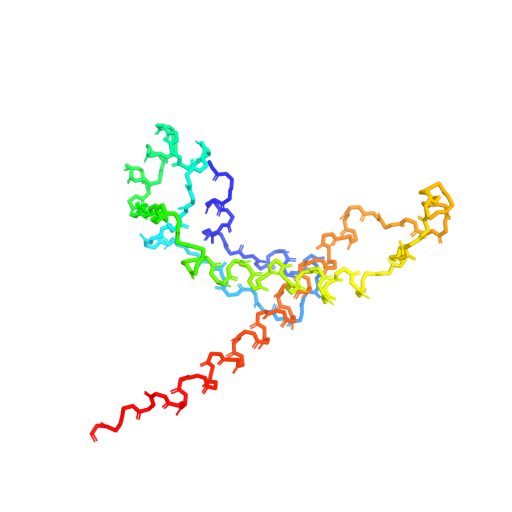 SER A 1 91 ? 21.263 2.195 -10.059 1.00 59.62 91 SER A N 1
ATOM 731 C CA . SER A 1 91 ? 22.677 2.491 -9.819 1.00 59.62 91 SER A CA 1
ATOM 732 C C . SER A 1 91 ? 23.153 1.844 -8.514 1.00 59.62 91 SER A C 1
ATOM 734 O O . SER A 1 91 ? 23.217 2.481 -7.461 1.00 59.62 91 SER A O 1
ATOM 736 N N . TYR A 1 92 ? 23.471 0.551 -8.550 1.00 57.94 92 TYR A N 1
ATOM 737 C CA . TYR A 1 92 ? 24.042 -0.137 -7.392 1.00 57.94 92 TYR A CA 1
ATOM 738 C C . TYR A 1 92 ? 25.468 0.349 -7.121 1.00 57.94 92 TYR A C 1
ATOM 740 O O . TYR A 1 92 ? 26.399 -0.021 -7.827 1.00 57.94 92 TYR A O 1
ATOM 748 N N . GLY A 1 93 ? 25.641 1.172 -6.084 1.00 54.41 93 GLY A N 1
ATOM 749 C CA . GLY A 1 93 ? 26.967 1.567 -5.591 1.00 54.41 93 GLY A CA 1
ATOM 750 C C . GLY A 1 93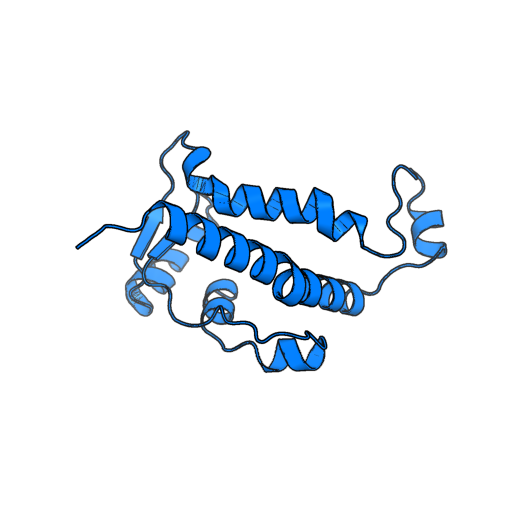 ? 27.693 2.631 -6.419 1.00 54.41 93 GLY A C 1
ATOM 751 O O . GLY A 1 93 ? 28.872 2.876 -6.177 1.00 54.41 93 GLY A O 1
ATOM 752 N N . VAL A 1 94 ? 27.016 3.291 -7.362 1.00 54.28 94 VAL A N 1
ATOM 753 C CA . VAL A 1 94 ? 27.568 4.468 -8.048 1.00 54.28 94 VAL A CA 1
ATOM 754 C C . VAL A 1 94 ? 27.262 5.691 -7.185 1.00 54.28 94 VAL A C 1
ATOM 756 O O . VAL A 1 94 ? 26.121 6.130 -7.099 1.00 54.28 94 VAL A O 1
ATOM 759 N N . HIS A 1 95 ? 28.282 6.228 -6.514 1.00 56.28 95 HIS A N 1
ATOM 760 C CA . HIS A 1 95 ? 28.173 7.444 -5.691 1.00 56.28 95 HIS A CA 1
ATOM 761 C C . HIS A 1 95 ? 28.003 8.735 -6.511 1.00 56.28 95 HIS A C 1
ATOM 763 O O . HIS A 1 95 ? 27.923 9.820 -5.938 1.00 56.28 95 HIS A O 1
ATOM 769 N N . ASP A 1 96 ? 27.935 8.620 -7.834 1.00 64.88 96 ASP A N 1
ATOM 770 C CA . ASP A 1 96 ? 27.713 9.725 -8.752 1.00 64.88 96 ASP A CA 1
ATOM 771 C C . ASP A 1 96 ? 26.274 9.697 -9.285 1.00 64.88 96 ASP A C 1
ATOM 773 O O . ASP A 1 96 ? 25.946 9.045 -10.282 1.00 64.88 96 ASP A O 1
ATOM 777 N N . ALA A 1 97 ? 25.403 10.404 -8.566 1.00 63.69 97 ALA A N 1
ATOM 778 C CA . ALA A 1 97 ? 23.996 10.558 -8.910 1.00 63.69 97 ALA A CA 1
ATOM 779 C C . ALA A 1 97 ? 23.787 11.301 -10.243 1.00 63.69 97 ALA A C 1
ATOM 781 O O . ALA A 1 97 ? 22.756 11.109 -10.886 1.00 63.69 97 ALA A O 1
ATOM 782 N N . GLU A 1 98 ? 24.746 12.128 -10.667 1.00 64.69 98 GLU A N 1
ATOM 783 C CA . GLU A 1 98 ? 24.638 12.939 -11.879 1.00 64.69 98 GLU A CA 1
ATOM 784 C C . GLU A 1 98 ? 24.875 12.078 -13.123 1.00 64.69 98 GLU A C 1
ATOM 786 O O . GLU A 1 98 ? 24.050 12.071 -14.040 1.00 64.69 98 GLU A O 1
ATOM 791 N N . THR A 1 99 ? 25.916 11.243 -13.102 1.00 63.09 99 THR A N 1
ATOM 792 C CA . THR A 1 99 ? 26.171 10.259 -14.166 1.00 63.09 99 THR A CA 1
ATOM 793 C C . THR A 1 99 ? 25.044 9.222 -14.263 1.00 63.09 99 THR A C 1
ATOM 795 O O . THR A 1 99 ? 24.623 8.866 -15.365 1.00 63.09 99 THR A O 1
ATOM 798 N N . ALA A 1 100 ? 24.490 8.769 -13.131 1.00 63.38 100 ALA A N 1
ATOM 799 C CA . ALA A 1 100 ? 23.354 7.843 -13.118 1.00 63.38 100 ALA A CA 1
ATOM 800 C C . ALA A 1 100 ? 22.074 8.466 -13.709 1.00 63.38 100 ALA A C 1
ATOM 802 O O . ALA A 1 100 ? 21.364 7.812 -14.473 1.00 63.38 100 ALA A O 1
ATOM 803 N N . ALA A 1 101 ? 21.802 9.740 -13.410 1.00 65.19 101 ALA A N 1
ATOM 804 C CA . ALA A 1 101 ? 20.667 10.461 -13.981 1.00 65.19 101 ALA A CA 1
ATOM 805 C C . ALA A 1 101 ? 20.812 10.668 -15.502 1.00 65.19 101 ALA A C 1
ATOM 807 O O . ALA A 1 101 ? 19.825 10.554 -16.232 1.00 65.19 101 ALA A O 1
ATOM 808 N N . GLN A 1 102 ? 22.032 10.921 -15.991 1.00 64.88 102 GLN A N 1
ATOM 809 C CA . GLN A 1 102 ? 22.327 11.097 -17.420 1.00 64.88 102 GLN A CA 1
ATOM 810 C C . GLN A 1 102 ? 22.304 9.780 -18.219 1.00 64.88 102 GLN A C 1
ATOM 812 O O . GLN A 1 102 ? 21.976 9.796 -19.404 1.00 64.88 102 GLN A O 1
ATOM 817 N N . ALA A 1 103 ? 22.611 8.640 -17.589 1.00 62.38 103 ALA A N 1
ATOM 818 C CA . ALA A 1 103 ? 22.661 7.323 -18.237 1.00 62.38 103 ALA A CA 1
ATOM 819 C C . ALA A 1 103 ? 21.280 6.711 -18.552 1.00 62.38 103 ALA A C 1
ATOM 821 O O . ALA A 1 103 ? 21.196 5.732 -19.294 1.00 62.38 103 ALA A O 1
ATOM 822 N N . GLY A 1 104 ? 20.199 7.278 -18.014 1.00 62.78 104 GLY A N 1
ATOM 823 C CA . GLY A 1 104 ? 18.836 6.814 -18.262 1.00 62.78 104 GLY A CA 1
ATOM 824 C C . GLY A 1 104 ? 17.968 6.935 -17.020 1.00 62.78 104 GLY A C 1
ATOM 825 O O . GLY A 1 104 ? 17.668 5.942 -16.361 1.00 62.78 104 GLY A O 1
ATOM 826 N N . GLY A 1 105 ? 17.551 8.154 -16.689 1.00 71.31 105 GLY A N 1
ATOM 827 C CA . GLY A 1 105 ? 16.520 8.365 -15.678 1.00 71.31 105 GLY A CA 1
ATOM 828 C C . GLY A 1 105 ? 15.181 7.747 -16.094 1.00 71.31 105 G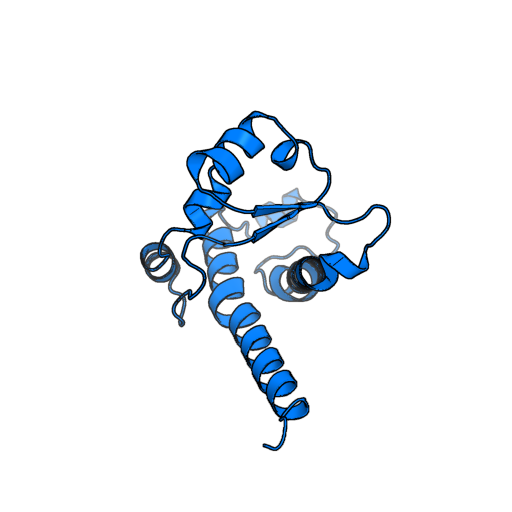LY A C 1
ATOM 829 O O . GLY A 1 105 ? 14.832 7.712 -17.272 1.00 71.31 105 GLY A O 1
ATOM 830 N N . MET A 1 106 ? 14.431 7.267 -15.110 1.00 80.62 106 MET A N 1
ATOM 831 C CA . MET A 1 106 ? 13.042 6.843 -15.259 1.00 80.62 106 MET A CA 1
ATOM 832 C C . MET A 1 106 ? 12.126 7.997 -14.839 1.00 80.62 106 MET A C 1
ATOM 834 O O . MET A 1 106 ? 12.371 8.649 -13.821 1.00 80.62 106 MET A O 1
ATOM 838 N N . THR A 1 107 ? 11.063 8.250 -15.599 1.00 86.50 107 THR A N 1
ATOM 839 C CA . THR A 1 107 ? 10.014 9.203 -15.204 1.00 86.50 107 THR A CA 1
ATOM 840 C C . THR A 1 107 ? 9.209 8.673 -14.017 1.00 86.50 107 THR A C 1
ATOM 842 O O . THR A 1 107 ? 9.141 7.466 -13.772 1.00 86.50 107 THR A O 1
ATOM 845 N N . LEU A 1 108 ? 8.545 9.561 -13.272 1.00 86.50 108 LEU A N 1
ATOM 846 C CA . LEU A 1 108 ? 7.677 9.126 -12.178 1.00 86.50 108 LEU A CA 1
ATOM 847 C C . LEU A 1 108 ? 6.546 8.222 -12.692 1.00 86.50 108 LEU A C 1
ATOM 849 O O . LEU A 1 108 ? 6.242 7.224 -12.044 1.00 86.50 108 LEU A O 1
ATOM 853 N N . GLU A 1 109 ? 5.967 8.513 -13.863 1.00 89.00 109 GLU A N 1
ATOM 854 C CA . GLU A 1 109 ? 4.905 7.677 -14.433 1.00 89.00 109 GLU A CA 1
ATOM 855 C C . GLU A 1 109 ? 5.393 6.267 -14.795 1.00 89.00 109 GLU A C 1
ATOM 857 O O . GLU A 1 109 ? 4.667 5.284 -14.629 1.00 89.00 109 GLU A O 1
ATOM 862 N N . GLU A 1 110 ? 6.625 6.139 -15.288 1.00 88.25 110 GLU A N 1
ATOM 863 C CA . GLU A 1 110 ? 7.235 4.836 -15.559 1.00 88.25 110 GLU A CA 1
ATOM 864 C C . GLU A 1 110 ? 7.502 4.061 -14.269 1.00 88.25 110 GLU A C 1
ATOM 866 O O . GLU A 1 110 ? 7.191 2.869 -14.207 1.00 88.25 110 GLU A O 1
ATOM 871 N N . LEU A 1 111 ? 7.989 4.737 -13.223 1.00 89.56 111 LEU A N 1
ATOM 872 C CA . LEU A 1 111 ? 8.197 4.125 -11.912 1.00 89.56 111 LEU A CA 1
ATOM 873 C C . LEU A 1 111 ? 6.879 3.641 -11.312 1.00 89.56 111 LEU A C 1
ATOM 875 O O . LEU A 1 111 ? 6.800 2.509 -10.835 1.00 89.56 111 LEU A O 1
ATOM 879 N N . GLU A 1 112 ? 5.833 4.465 -11.372 1.00 90.81 112 GLU A N 1
ATOM 880 C CA . GLU A 1 112 ? 4.494 4.092 -10.922 1.00 90.81 112 GLU A CA 1
ATOM 881 C C . GLU A 1 112 ? 3.974 2.876 -11.694 1.00 90.81 112 GLU A C 1
ATOM 883 O O . GLU A 1 112 ? 3.482 1.925 -11.084 1.00 90.81 112 GLU A O 1
ATOM 888 N N . ARG A 1 113 ? 4.137 2.848 -13.023 1.00 91.31 113 ARG A N 1
ATOM 889 C CA . ARG A 1 113 ? 3.736 1.701 -13.849 1.00 91.31 113 ARG A CA 1
ATOM 890 C C . ARG A 1 113 ? 4.474 0.426 -13.446 1.00 91.31 113 ARG A C 1
ATOM 892 O O . ARG A 1 113 ? 3.832 -0.612 -13.270 1.00 91.31 113 ARG A O 1
ATOM 899 N N . CYS A 1 114 ? 5.794 0.499 -13.278 1.00 91.06 114 CYS A N 1
ATOM 900 C CA . CYS A 1 114 ? 6.604 -0.619 -12.801 1.00 91.06 114 CYS A CA 1
ATOM 901 C C . CYS A 1 114 ? 6.141 -1.089 -11.419 1.00 91.06 114 CYS A C 1
ATOM 903 O O . CYS A 1 114 ? 5.997 -2.290 -11.196 1.00 91.06 114 CYS A O 1
ATOM 905 N N . PHE A 1 115 ? 5.860 -0.157 -10.509 1.00 91.56 115 PHE A N 1
ATOM 906 C CA . PHE A 1 115 ? 5.433 -0.472 -9.152 1.00 91.56 115 PHE A CA 1
ATOM 907 C C . PHE A 1 115 ? 4.064 -1.157 -9.117 1.00 91.56 115 PHE A C 1
ATOM 909 O O . PHE A 1 115 ? 3.901 -2.179 -8.452 1.00 91.56 115 PHE A O 1
ATOM 916 N N . TYR A 1 116 ? 3.084 -0.652 -9.871 1.00 92.62 116 TYR A N 1
ATOM 917 C CA . TYR A 1 116 ? 1.755 -1.258 -9.926 1.00 92.62 116 TYR A CA 1
ATOM 918 C C . TYR A 1 116 ? 1.785 -2.677 -10.497 1.00 92.62 116 TYR A C 1
ATOM 920 O O . TYR A 1 116 ? 1.179 -3.571 -9.907 1.00 92.62 116 TYR A O 1
ATOM 928 N N . ARG A 1 117 ? 2.542 -2.913 -11.576 1.00 92.62 117 ARG A N 1
ATOM 929 C CA . ARG A 1 117 ? 2.744 -4.267 -12.118 1.00 92.62 117 ARG A CA 1
ATOM 930 C C . ARG A 1 117 ? 3.408 -5.183 -11.099 1.00 92.62 117 ARG A C 1
ATOM 932 O O . ARG A 1 117 ? 2.888 -6.251 -10.812 1.00 92.62 117 ARG A O 1
ATOM 939 N N . ALA A 1 118 ? 4.491 -4.733 -10.469 1.00 92.12 118 ALA A N 1
ATOM 940 C CA . ALA A 1 118 ? 5.203 -5.523 -9.470 1.00 92.12 118 ALA A CA 1
ATOM 941 C C . ALA A 1 118 ? 4.294 -5.924 -8.289 1.00 92.12 118 ALA A C 1
ATOM 943 O O . ALA A 1 118 ? 4.340 -7.057 -7.814 1.00 92.12 118 ALA A O 1
ATOM 944 N N . ILE A 1 119 ? 3.423 -5.029 -7.819 1.00 91.31 119 ILE A N 1
ATOM 945 C CA . ILE A 1 119 ? 2.487 -5.351 -6.736 1.00 91.31 119 ILE A CA 1
ATOM 946 C C . ILE A 1 119 ? 1.401 -6.337 -7.190 1.00 91.31 119 ILE A C 1
ATOM 948 O O . ILE A 1 119 ? 1.116 -7.296 -6.470 1.00 91.31 119 ILE A O 1
ATOM 952 N N . VAL A 1 120 ? 0.775 -6.091 -8.341 1.00 92.75 120 VAL A N 1
ATOM 953 C CA . VAL A 1 120 ? -0.410 -6.835 -8.803 1.00 92.75 120 VAL A CA 1
ATOM 954 C C . VAL A 1 120 ? -0.036 -8.184 -9.416 1.00 92.75 120 VAL A C 1
ATOM 956 O O . VAL A 1 120 ? -0.626 -9.205 -9.064 1.00 92.75 120 VAL A O 1
ATOM 959 N N . ASP A 1 121 ? 0.959 -8.193 -10.296 1.00 92.75 121 ASP A N 1
ATOM 960 C CA . ASP A 1 121 ? 1.314 -9.353 -11.112 1.00 92.75 121 ASP A CA 1
ATOM 961 C C . ASP A 1 121 ? 2.368 -10.245 -10.449 1.00 92.75 121 ASP A C 1
ATOM 963 O O . ASP A 1 121 ? 2.356 -11.454 -10.670 1.00 92.75 121 ASP A O 1
ATOM 967 N N . ASP A 1 122 ? 3.210 -9.697 -9.564 1.00 90.94 122 ASP A N 1
ATOM 968 C CA . ASP A 1 122 ? 4.222 -10.496 -8.864 1.00 90.94 122 ASP A CA 1
ATOM 969 C C . ASP A 1 122 ? 3.854 -10.738 -7.396 1.00 90.94 122 ASP A C 1
ATOM 971 O O . ASP A 1 122 ? 3.580 -11.871 -6.992 1.00 90.94 122 ASP A O 1
ATOM 975 N N . TYR A 1 123 ? 3.850 -9.680 -6.574 1.00 89.69 123 TYR A N 1
ATOM 976 C CA . TYR A 1 123 ? 3.765 -9.815 -5.117 1.00 89.69 123 TYR A CA 1
ATOM 977 C C . TYR A 1 123 ? 2.468 -10.496 -4.677 1.00 89.69 123 TYR A C 1
ATOM 979 O O . TYR A 1 123 ? 2.496 -11.437 -3.885 1.00 89.69 123 TYR A O 1
ATOM 987 N N . GLN A 1 124 ? 1.323 -10.048 -5.199 1.00 88.12 124 GLN A N 1
ATOM 988 C CA . GLN A 1 124 ? 0.028 -10.631 -4.845 1.00 88.12 124 GLN A CA 1
ATOM 989 C C . GLN A 1 124 ? -0.093 -12.084 -5.310 1.00 88.12 124 GLN A C 1
ATOM 991 O O . GLN A 1 124 ? -0.629 -12.908 -4.575 1.00 88.12 124 GLN A O 1
ATOM 996 N N . ARG A 1 125 ? 0.460 -12.436 -6.475 1.00 88.31 125 ARG A N 1
ATOM 997 C CA . ARG A 1 125 ? 0.429 -13.812 -6.998 1.00 88.31 125 ARG A CA 1
ATOM 998 C C . ARG A 1 125 ? 1.308 -14.754 -6.175 1.00 88.31 125 ARG A C 1
ATOM 1000 O O . ARG A 1 125 ? 0.896 -15.875 -5.859 1.00 88.31 125 ARG A O 1
ATOM 1007 N N . GLU A 1 126 ? 2.488 -14.288 -5.769 1.00 84.62 126 GLU A N 1
ATOM 1008 C CA . GLU A 1 126 ? 3.375 -15.005 -4.848 1.00 84.62 126 GLU A CA 1
ATOM 1009 C C . GLU A 1 126 ? 2.696 -15.188 -3.479 1.00 84.62 126 GLU A C 1
ATOM 1011 O O . GLU A 1 126 ? 2.656 -16.299 -2.944 1.00 84.62 126 GLU A O 1
ATOM 1016 N N . PHE A 1 127 ? 2.077 -14.131 -2.947 1.00 78.62 127 PHE A N 1
ATOM 1017 C CA . PHE A 1 127 ? 1.374 -14.166 -1.665 1.00 78.62 127 PHE A CA 1
ATOM 1018 C C . PHE A 1 127 ? 0.146 -15.087 -1.679 1.00 78.62 127 PHE A C 1
ATOM 1020 O O . PHE A 1 127 ? -0.043 -15.874 -0.749 1.00 78.62 127 PHE A O 1
ATOM 1027 N N . ASP A 1 128 ? -0.660 -15.050 -2.739 1.00 76.75 128 ASP A N 1
ATOM 1028 C CA . ASP A 1 128 ? -1.804 -15.946 -2.920 1.00 76.75 128 ASP A CA 1
ATOM 1029 C C . ASP A 1 128 ? -1.350 -17.408 -2.968 1.00 76.75 128 ASP A C 1
ATOM 1031 O O . ASP A 1 128 ? -1.926 -18.266 -2.296 1.00 76.75 128 ASP A O 1
ATOM 1035 N N . THR A 1 129 ? -0.256 -17.694 -3.679 1.00 73.25 129 THR A N 1
ATOM 1036 C CA . THR A 1 129 ? 0.335 -19.039 -3.731 1.00 73.25 129 THR A CA 1
ATOM 1037 C C . THR A 1 129 ? 0.776 -19.515 -2.344 1.00 73.25 129 THR A C 1
ATOM 1039 O O . THR A 1 129 ? 0.529 -20.665 -1.969 1.00 73.25 129 THR A O 1
ATOM 1042 N N . LEU A 1 130 ? 1.398 -18.639 -1.549 1.00 70.19 130 LEU A N 1
ATOM 1043 C CA . LEU A 1 130 ? 1.800 -18.946 -0.172 1.00 70.19 130 LEU A CA 1
ATOM 1044 C C . LEU A 1 130 ? 0.591 -19.196 0.741 1.00 70.19 130 LEU A C 1
ATOM 1046 O O . LEU A 1 130 ? 0.621 -20.129 1.545 1.00 70.19 130 LEU A O 1
ATOM 1050 N N . ARG A 1 131 ? -0.494 -18.423 0.594 1.00 64.06 131 ARG A N 1
ATOM 1051 C CA . ARG A 1 131 ? -1.747 -18.638 1.339 1.00 64.06 131 ARG A CA 1
ATOM 1052 C C . ARG A 1 131 ? -2.400 -19.969 0.998 1.00 64.06 131 ARG A C 1
ATOM 1054 O O . ARG A 1 131 ? -2.823 -20.672 1.912 1.00 64.06 131 ARG A O 1
ATOM 1061 N N . VAL A 1 132 ? -2.459 -20.326 -0.287 1.00 60.53 132 VAL A N 1
ATOM 1062 C CA . VAL A 1 132 ? -2.997 -21.622 -0.730 1.00 60.53 132 VAL A CA 1
ATOM 1063 C C . VAL A 1 132 ? -2.202 -22.761 -0.094 1.00 60.53 132 VAL A C 1
ATOM 1065 O O . VAL A 1 132 ? -2.792 -23.665 0.486 1.00 60.53 132 VAL A O 1
ATOM 1068 N N . ARG A 1 133 ? -0.866 -22.682 -0.100 1.00 55.81 133 ARG A N 1
ATOM 1069 C CA . ARG A 1 133 ? -0.001 -23.697 0.525 1.00 55.81 133 ARG A CA 1
ATOM 1070 C C . ARG A 1 133 ? -0.186 -23.786 2.042 1.00 55.81 133 ARG A C 1
ATOM 1072 O O . ARG A 1 133 ? -0.235 -24.889 2.574 1.00 55.81 133 ARG A O 1
ATOM 1079 N N . GLY A 1 134 ? -0.319 -22.652 2.733 1.00 49.31 134 GLY A N 1
ATOM 1080 C CA . GLY A 1 134 ? -0.576 -22.619 4.177 1.00 49.31 134 GLY A CA 1
ATOM 1081 C C . GLY A 1 134 ? -1.952 -23.176 4.563 1.00 49.31 134 GLY A C 1
ATOM 1082 O O . GLY A 1 134 ? -2.070 -23.862 5.575 1.00 49.31 134 GLY A O 1
ATOM 1083 N N . ALA A 1 135 ? -2.979 -22.946 3.739 1.00 46.78 135 ALA A N 1
ATOM 1084 C CA . ALA A 1 135 ? -4.320 -23.489 3.954 1.00 46.78 135 ALA A CA 1
ATOM 1085 C C . ALA A 1 135 ? -4.371 -25.018 3.786 1.00 46.78 135 ALA A C 1
ATOM 1087 O O . ALA A 1 135 ? -5.090 -25.686 4.524 1.00 46.78 135 ALA A O 1
ATOM 1088 N N . THR A 1 136 ? -3.566 -25.588 2.882 1.00 40.69 136 THR A N 1
ATOM 1089 C CA . THR A 1 136 ? -3.477 -27.047 2.693 1.00 40.69 136 THR A CA 1
ATOM 1090 C C . THR A 1 136 ? -2.855 -27.767 3.896 1.00 40.69 136 THR A C 1
ATOM 1092 O O . THR A 1 136 ? -3.181 -28.921 4.150 1.00 40.69 136 THR A O 1
ATOM 1095 N N . VAL A 1 137 ? -1.996 -27.098 4.674 1.00 40.22 137 VAL A N 1
ATOM 1096 C CA . VAL A 1 137 ? -1.350 -27.688 5.866 1.00 40.22 137 VAL A CA 1
ATOM 1097 C C . VAL A 1 137 ? -2.270 -27.667 7.099 1.00 40.22 137 VAL A C 1
ATOM 1099 O O . VAL A 1 137 ? -2.119 -28.498 7.988 1.00 40.22 137 VAL A O 1
ATOM 1102 N N . PHE A 1 138 ? -3.272 -26.782 7.132 1.00 32.34 138 PHE A N 1
ATOM 1103 C CA . PHE A 1 138 ? -4.270 -26.680 8.209 1.00 32.34 138 PHE A CA 1
ATOM 1104 C C . PHE A 1 138 ? -5.650 -27.220 7.803 1.00 32.34 138 PHE A C 1
ATOM 1106 O O . PHE A 1 138 ? -6.684 -26.735 8.270 1.00 32.34 138 PHE A O 1
ATOM 1113 N N . GLY A 1 139 ? -5.680 -28.236 6.937 1.00 30.84 139 GLY A N 1
ATOM 1114 C CA . GLY A 1 139 ? -6.896 -28.985 6.639 1.00 30.84 139 GLY A CA 1
ATOM 1115 C C . GLY A 1 139 ? -7.412 -29.695 7.890 1.00 30.84 139 GLY A C 1
ATOM 1116 O O . GLY A 1 139 ? -6.996 -30.809 8.189 1.00 30.84 139 GLY A O 1
ATOM 1117 N N . PHE A 1 140 ? -8.325 -29.047 8.616 1.00 33.09 140 PHE A N 1
ATOM 1118 C CA . PHE A 1 140 ? -9.219 -29.705 9.560 1.00 33.09 140 PHE A CA 1
ATOM 1119 C C . PHE A 1 140 ? -9.991 -30.788 8.798 1.00 33.09 140 PHE A C 1
ATOM 1121 O O . PHE A 1 140 ? -10.862 -30.487 7.977 1.00 33.09 140 PHE A O 1
ATOM 1128 N N . THR A 1 141 ? -9.666 -32.049 9.069 1.00 33.03 141 THR A N 1
ATOM 1129 C CA . THR A 1 141 ? -10.591 -33.161 8.878 1.00 33.03 141 THR A CA 1
ATOM 1130 C C . THR A 1 141 ? -11.861 -32.849 9.671 1.00 33.03 141 THR A C 1
ATOM 1132 O O . THR A 1 141 ? -11.799 -32.575 10.871 1.00 33.03 141 THR A O 1
ATOM 1135 N N . ARG A 1 142 ? -12.999 -32.811 8.970 1.00 34.16 142 ARG A N 1
ATOM 1136 C CA . ARG A 1 142 ? -14.315 -32.951 9.601 1.00 34.16 142 ARG A CA 1
ATOM 1137 C C . ARG A 1 142 ? -14.488 -34.368 10.123 1.00 34.16 142 ARG A C 1
ATOM 1139 O O . ARG A 1 142 ? -13.929 -35.285 9.480 1.00 34.16 142 ARG A O 1
#

Nearest PDB structures (foldseek):
  8ea4-assembly1_X  TM=7.916E-01  e=9.479E-04  Scytonema hofmannii
  4g0z-assembly1_A  TM=3.821E-01  e=7.865E+00  Arabidopsis thaliana
  4lnj-assembly1_A  TM=3.666E-01  e=7.377E+00  Escherichia coli WV_060327

Radius of gyration: 18.96 Å; Cα contacts (8 Å, |Δi|>4): 109; chains: 1; bounding box: 46×47×41 Å

Sequence (142 aa):
MRLVKVCMERKDHLVGLTGCEHSWPCFGKPAIIFHDRGKIFTSERARQVLVDRLSIITEQAPPYAPSAKGTVESLFRWMTERFEKRLPNSSYGVHDAETAAQAGGMTLEELERCFYRAIVDDYQREFDTLRVRGATVFGFTR

Solvent-accessible surface area (backbone atoms only — not comparable to full-atom values): 8510 Å² total; per-residue (Å²): 114,70,68,63,52,58,41,39,39,80,45,65,68,55,34,62,76,49,64,39,91,46,81,68,83,76,49,44,82,63,65,63,47,80,40,63,89,48,64,81,62,67,32,69,69,36,44,50,48,39,37,74,69,64,65,24,45,76,43,69,61,62,86,94,47,71,75,83,42,51,72,61,52,48,50,52,49,45,40,63,71,50,50,54,73,66,43,83,74,63,67,82,88,57,90,48,66,64,63,49,48,73,77,50,64,78,54,70,68,56,51,51,30,53,50,52,30,46,47,45,56,43,50,48,50,55,48,50,52,51,50,55,57,56,52,66,76,65,63,74,79,128